Protein AF-A0A151TZS8-F1 (afdb_monomer)

Radius of gyration: 14.41 Å; Cα contacts (8 Å, |Δi|>4): 72; chains: 1; bounding box: 26×34×29 Å

Se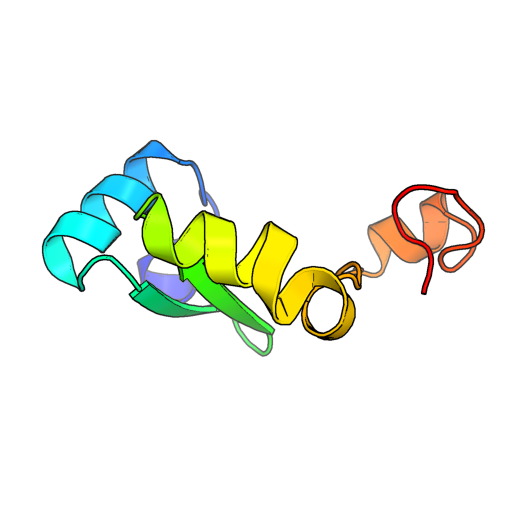condary structure (DSSP, 8-state):
-HHHH-S---HHHHHHHHHHH-SEEEEEETTEEEEEE-SHHHHHIIIIITTT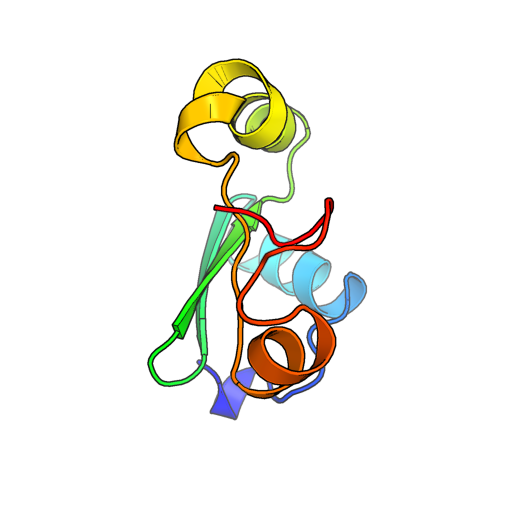TT------HHHHHHTTTTTSSSS--

pLDDT: mean 93.05, std 4.57, range [70.75, 97.94]

Organism: Cajanus cajan (NCBI:txid3821)

Structure (mmCIF, N/CA/C/O backbone):
data_AF-A0A151TZS8-F1
#
_entry.id   AF-A0A151TZS8-F1
#
loop_
_atom_site.group_PDB
_atom_site.id
_atom_site.type_symbol
_atom_site.label_atom_id
_atom_site.label_alt_id
_atom_site.label_comp_id
_atom_site.label_asym_id
_atom_site.label_entity_id
_atom_site.label_seq_id
_atom_site.pdbx_PDB_ins_code
_atom_site.Cartn_x
_atom_site.Cartn_y
_atom_site.Cartn_z
_atom_site.occupancy
_atom_site.B_iso_or_equiv
_atom_site.auth_seq_id
_atom_site.auth_comp_id
_atom_site.auth_asym_id
_atom_site.auth_atom_id
_atom_site.pdbx_PDB_model_num
ATOM 1 N N . ASN A 1 1 ? 4.927 -15.585 -3.229 1.00 78.19 1 ASN A N 1
ATOM 2 C CA . ASN A 1 1 ? 3.625 -14.886 -3.231 1.00 78.19 1 ASN A CA 1
ATOM 3 C C . ASN A 1 1 ? 3.349 -14.248 -4.583 1.00 78.19 1 ASN A C 1
ATOM 5 O O . ASN A 1 1 ? 2.282 -14.519 -5.100 1.00 78.19 1 ASN A O 1
ATOM 9 N N . TRP A 1 2 ? 4.291 -13.517 -5.207 1.00 83.31 2 TRP A N 1
ATOM 10 C CA . TRP A 1 2 ? 4.076 -12.937 -6.555 1.00 83.31 2 TRP A CA 1
ATOM 11 C C . TRP A 1 2 ? 3.430 -13.911 -7.553 1.00 83.31 2 TRP A C 1
ATOM 13 O O . TRP A 1 2 ? 2.319 -13.673 -7.998 1.00 83.31 2 TRP A O 1
ATOM 23 N N . HIS A 1 3 ? 4.063 -15.051 -7.843 1.00 86.81 3 HIS A N 1
ATOM 24 C CA . HIS A 1 3 ? 3.538 -16.030 -8.810 1.00 86.81 3 HIS A CA 1
ATOM 25 C C . HIS A 1 3 ? 2.150 -16.608 -8.460 1.00 86.81 3 HIS A C 1
ATOM 27 O O . HIS A 1 3 ? 1.507 -17.190 -9.322 1.00 86.81 3 HIS A O 1
ATOM 33 N N . GLN A 1 4 ? 1.699 -16.488 -7.205 1.00 87.69 4 GLN A N 1
ATOM 34 C CA . GLN A 1 4 ? 0.393 -16.983 -6.747 1.00 87.69 4 GLN A CA 1
ATOM 35 C C . GLN A 1 4 ? -0.709 -15.925 -6.873 1.00 87.69 4 GLN A C 1
ATOM 37 O O . GLN A 1 4 ? -1.867 -16.285 -7.044 1.00 87.69 4 GLN A O 1
ATOM 42 N N . VAL A 1 5 ? -0.356 -14.643 -6.737 1.00 86.12 5 VAL A N 1
ATOM 43 C CA . VAL A 1 5 ? -1.303 -13.513 -6.747 1.00 86.12 5 VAL A CA 1
ATOM 44 C C . VAL A 1 5 ? -1.336 -12.828 -8.120 1.00 86.12 5 VAL A C 1
ATOM 46 O O . VAL A 1 5 ? -2.347 -12.245 -8.492 1.00 86.12 5 VAL A O 1
ATOM 49 N N . GLY A 1 6 ? -0.260 -12.953 -8.901 1.00 88.31 6 GLY A N 1
ATOM 50 C CA . GLY A 1 6 ? -0.102 -12.290 -10.191 1.00 88.31 6 GLY A CA 1
ATOM 51 C C . GLY A 1 6 ? 0.190 -10.795 -10.056 1.00 88.31 6 GLY A C 1
ATOM 52 O O . GLY A 1 6 ? 0.534 -10.305 -8.978 1.00 88.31 6 GLY A O 1
ATOM 53 N N . ASP A 1 7 ? 0.060 -10.086 -11.176 1.00 86.38 7 ASP A N 1
ATOM 54 C CA . ASP A 1 7 ? 0.324 -8.643 -11.266 1.00 86.38 7 ASP A CA 1
ATOM 55 C C . ASP A 1 7 ? -0.913 -7.787 -10.934 1.00 86.38 7 ASP A C 1
ATOM 57 O O . ASP A 1 7 ? -0.788 -6.591 -10.666 1.00 86.38 7 ASP A O 1
ATOM 61 N N . ASP A 1 8 ? -2.111 -8.383 -10.931 1.00 85.25 8 ASP A N 1
ATOM 62 C CA . ASP A 1 8 ? -3.369 -7.674 -10.676 1.00 85.25 8 ASP A CA 1
ATOM 63 C C . ASP A 1 8 ? -3.654 -7.531 -9.172 1.00 85.25 8 ASP A C 1
ATOM 65 O O . ASP A 1 8 ? -4.316 -8.355 -8.530 1.00 85.25 8 ASP A O 1
ATOM 69 N N . PHE A 1 9 ? -3.145 -6.430 -8.622 1.00 85.25 9 PHE A N 1
ATOM 70 C CA . PHE A 1 9 ? -3.238 -6.053 -7.213 1.00 85.25 9 PHE A CA 1
ATOM 71 C C . PHE A 1 9 ? -4.409 -5.100 -6.918 1.00 85.25 9 PHE A C 1
ATOM 73 O O . PHE A 1 9 ? -4.269 -4.091 -6.223 1.00 85.25 9 PHE A O 1
ATOM 80 N N . ASN A 1 10 ? -5.581 -5.382 -7.485 1.00 92.44 10 ASN A N 1
ATOM 81 C CA . ASN A 1 10 ? -6.763 -4.552 -7.276 1.00 92.44 10 ASN A CA 1
ATOM 82 C C . ASN A 1 10 ? -7.392 -4.733 -5.874 1.00 92.44 10 ASN A C 1
ATOM 84 O O . ASN A 1 10 ? -7.217 -5.746 -5.194 1.00 92.44 10 ASN A O 1
ATOM 88 N N . HIS A 1 11 ? -8.195 -3.750 -5.456 1.00 94.38 11 HIS A N 1
ATOM 89 C CA . HIS A 1 11 ? -8.833 -3.729 -4.134 1.00 94.38 11 HIS A CA 1
ATOM 90 C C . HIS A 1 11 ? -9.785 -4.913 -3.878 1.00 94.38 11 HIS A C 1
ATOM 92 O O . HIS A 1 11 ? -9.969 -5.299 -2.724 1.00 94.38 11 HIS A O 1
ATOM 98 N N . ARG A 1 12 ? -10.387 -5.508 -4.918 1.00 94.94 12 ARG A N 1
ATOM 99 C CA . ARG A 1 12 ? -11.308 -6.650 -4.773 1.00 94.94 12 ARG A CA 1
ATOM 100 C C . ARG A 1 12 ? -10.543 -7.916 -4.401 1.00 94.94 12 ARG A C 1
ATOM 102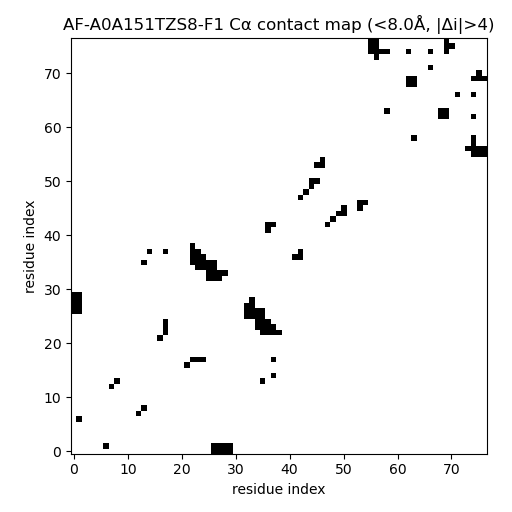 O O . ARG A 1 12 ? -10.865 -8.540 -3.395 1.00 94.94 12 ARG A O 1
ATOM 109 N N . ASN A 1 13 ? -9.473 -8.215 -5.138 1.00 93.56 13 ASN A N 1
ATOM 110 C CA . ASN A 1 13 ? -8.594 -9.353 -4.870 1.00 93.56 13 ASN A CA 1
ATOM 111 C C . ASN A 1 13 ? -7.982 -9.250 -3.464 1.00 93.56 13 ASN A C 1
ATOM 113 O O . ASN A 1 13 ? -7.948 -10.229 -2.722 1.00 93.56 13 ASN A O 1
ATOM 117 N N . LEU A 1 14 ? -7.546 -8.049 -3.066 1.00 94.88 14 LEU A N 1
ATOM 118 C CA . LEU A 1 14 ? -6.991 -7.813 -1.731 1.00 94.88 14 LEU A CA 1
ATOM 119 C C . LEU A 1 14 ? -8.026 -7.980 -0.618 1.00 94.88 14 LEU A C 1
ATOM 121 O O . LEU A 1 14 ? -7.696 -8.521 0.434 1.00 94.88 14 LEU A O 1
ATOM 125 N N . THR A 1 15 ? -9.275 -7.584 -0.861 1.00 95.81 15 THR A N 1
ATOM 126 C CA . THR A 1 15 ? -10.376 -7.797 0.087 1.00 95.81 15 THR A CA 1
ATOM 127 C C . THR A 1 15 ? -10.668 -9.288 0.266 1.00 95.81 15 THR A C 1
ATOM 129 O O . THR A 1 15 ? -10.890 -9.749 1.384 1.00 95.81 15 THR A O 1
ATOM 132 N N . ASP A 1 16 ? -10.631 -10.076 -0.809 1.00 94.88 16 ASP A N 1
ATOM 133 C CA . ASP A 1 16 ? -10.820 -11.527 -0.716 1.00 94.88 16 ASP A CA 1
ATOM 134 C C . ASP A 1 16 ? -9.648 -12.227 -0.009 1.00 94.88 16 ASP A C 1
ATOM 136 O O . ASP A 1 16 ? -9.859 -13.172 0.755 1.00 94.88 16 ASP A O 1
ATOM 140 N N . LEU A 1 17 ? -8.420 -11.727 -0.176 1.00 94.38 17 LEU A N 1
ATOM 141 C CA . LEU A 1 17 ? -7.268 -12.179 0.607 1.00 94.38 17 LEU A CA 1
ATOM 142 C C . LEU A 1 17 ? -7.389 -11.790 2.087 1.00 94.38 17 LEU A C 1
ATOM 144 O O . LEU A 1 17 ? -7.077 -12.619 2.941 1.00 94.38 17 LEU A O 1
ATOM 148 N N . ALA A 1 18 ? -7.903 -10.599 2.403 1.00 96.38 18 ALA A N 1
ATOM 149 C CA . ALA A 1 18 ? -8.152 -10.171 3.780 1.00 96.38 18 ALA A CA 1
ATOM 150 C C . ALA A 1 18 ? -9.151 -11.098 4.490 1.00 96.38 18 ALA A C 1
ATOM 152 O O . ALA A 1 18 ? -8.908 -11.533 5.612 1.00 96.38 18 ALA A O 1
ATOM 153 N N . LYS A 1 19 ? -10.216 -11.534 3.801 1.00 96.00 19 LYS A N 1
ATOM 154 C CA . LYS A 1 19 ? -11.155 -12.537 4.344 1.00 96.00 19 LYS A CA 1
ATOM 155 C C . LYS A 1 19 ? -10.480 -13.868 4.695 1.00 96.00 19 LYS A C 1
ATOM 157 O O . LYS A 1 19 ? -10.974 -14.591 5.554 1.00 96.00 19 LYS A O 1
ATOM 162 N N . LYS A 1 20 ? -9.383 -14.221 4.014 1.00 95.56 20 LYS A N 1
ATOM 163 C CA . LYS A 1 20 ? -8.660 -15.486 4.213 1.00 95.56 20 LYS A CA 1
ATOM 164 C C . LYS A 1 20 ? -7.539 -15.386 5.248 1.00 95.56 20 LYS A C 1
ATOM 166 O O . LYS A 1 20 ? -7.308 -16.350 5.973 1.00 95.56 20 LYS A O 1
ATOM 171 N N . PHE A 1 21 ? -6.816 -14.271 5.273 1.00 95.69 21 PHE A N 1
ATOM 172 C CA . PHE A 1 21 ? -5.595 -14.104 6.067 1.00 95.69 21 PHE A CA 1
ATOM 173 C C . PHE A 1 21 ? -5.750 -13.137 7.249 1.00 95.69 21 PHE A C 1
ATOM 175 O O . PHE A 1 21 ? -4.849 -13.064 8.079 1.00 95.69 21 PHE A O 1
ATOM 182 N N . GLY A 1 22 ? -6.891 -12.455 7.354 1.00 96.38 22 GLY A N 1
ATOM 183 C CA . GLY A 1 22 ? -7.183 -11.451 8.373 1.00 96.38 22 GLY A CA 1
ATOM 184 C C . GLY A 1 22 ? -6.981 -10.019 7.876 1.00 96.38 22 GLY A C 1
ATOM 185 O O . GLY A 1 22 ? -6.528 -9.775 6.756 1.00 96.38 22 GLY A O 1
ATOM 186 N N . ASP A 1 23 ? -7.303 -9.061 8.744 1.00 95.44 23 ASP A N 1
ATOM 187 C CA . ASP A 1 23 ? -7.319 -7.628 8.414 1.00 95.44 23 ASP A CA 1
ATOM 188 C C . ASP A 1 23 ? -5.925 -7.019 8.187 1.00 95.44 23 ASP A C 1
ATOM 190 O O . ASP A 1 23 ? -5.814 -5.887 7.711 1.00 95.44 23 ASP A O 1
ATOM 194 N N . ILE A 1 24 ? -4.862 -7.769 8.496 1.00 97.62 24 ILE A N 1
ATOM 195 C CA . ILE A 1 24 ? -3.471 -7.425 8.208 1.00 97.62 24 ILE A CA 1
ATOM 196 C C . ILE A 1 24 ? -2.708 -8.649 7.703 1.00 97.62 24 ILE A C 1
ATOM 198 O O . ILE A 1 24 ? -2.683 -9.695 8.350 1.00 97.62 24 ILE A O 1
ATOM 202 N N . PHE A 1 25 ? -2.051 -8.521 6.550 1.00 96.50 25 PHE A N 1
ATOM 203 C CA . PHE A 1 25 ? -1.221 -9.597 6.007 1.00 96.50 25 PHE A CA 1
ATOM 204 C C . PHE A 1 25 ? -0.078 -9.079 5.129 1.00 96.50 25 PHE A C 1
ATOM 206 O O . PHE A 1 25 ? -0.113 -7.967 4.598 1.00 96.50 25 PHE A O 1
ATOM 213 N N . LEU A 1 26 ? 0.954 -9.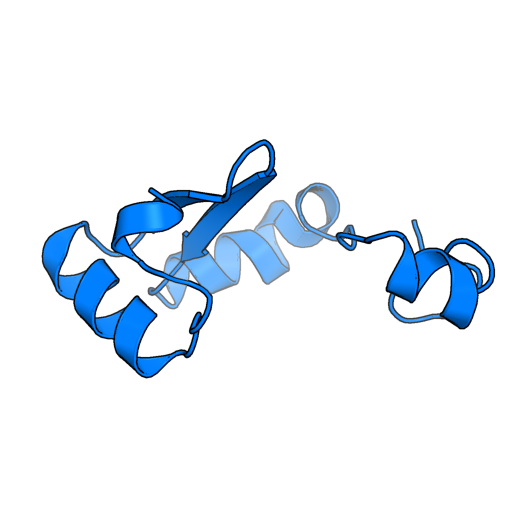915 4.975 1.00 96.06 26 LEU A N 1
ATOM 214 C CA . LEU A 1 26 ? 2.158 -9.625 4.198 1.00 96.06 26 LEU A CA 1
ATOM 215 C C . LEU A 1 26 ? 2.155 -10.380 2.864 1.00 96.06 26 LEU A C 1
ATOM 217 O O . LEU A 1 26 ? 2.068 -11.609 2.812 1.00 96.06 26 LEU A O 1
ATOM 221 N N . LEU A 1 27 ? 2.376 -9.647 1.778 1.00 94.38 27 LEU A N 1
ATOM 222 C CA . LEU A 1 27 ? 2.633 -10.181 0.451 1.00 94.38 27 LEU A CA 1
ATOM 223 C C . LEU A 1 27 ? 4.062 -9.871 0.009 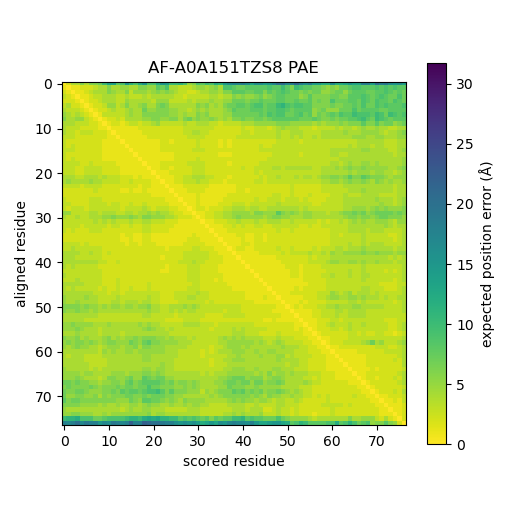1.00 94.38 27 LEU A C 1
ATOM 225 O O . LEU A 1 27 ? 4.502 -8.725 -0.047 1.00 94.38 27 LEU A O 1
ATOM 229 N N . ARG A 1 28 ? 4.796 -10.929 -0.346 1.00 93.25 28 ARG A N 1
ATOM 230 C CA . ARG A 1 28 ? 6.134 -10.816 -0.926 1.00 93.25 28 ARG A CA 1
ATOM 231 C C . ARG A 1 28 ? 6.067 -10.774 -2.453 1.00 93.25 28 ARG A C 1
ATOM 233 O O . ARG A 1 28 ? 5.949 -11.813 -3.120 1.00 93.25 28 ARG A O 1
ATOM 240 N N . MET A 1 29 ? 6.188 -9.564 -2.984 1.00 90.50 29 MET A N 1
ATOM 241 C CA . MET A 1 29 ? 6.284 -9.256 -4.405 1.00 90.50 29 MET A CA 1
ATOM 242 C C . MET A 1 29 ? 7.757 -9.287 -4.821 1.00 90.50 29 MET A C 1
ATOM 244 O O . MET A 1 29 ? 8.436 -8.269 -4.961 1.00 90.50 29 MET A O 1
ATOM 248 N N . GLY A 1 30 ? 8.259 -10.510 -5.035 1.00 89.12 30 GLY A N 1
ATOM 249 C CA . GLY A 1 30 ? 9.637 -10.753 -5.454 1.00 89.12 30 GLY A CA 1
ATOM 250 C C . GLY A 1 30 ? 10.585 -10.413 -4.308 1.00 89.12 30 GLY A C 1
ATOM 251 O O . GLY A 1 30 ? 10.620 -11.115 -3.295 1.00 89.12 30 GLY A O 1
ATOM 252 N N . GLN A 1 31 ? 11.327 -9.316 -4.449 1.00 90.06 31 GLN A N 1
ATOM 253 C CA . GLN A 1 31 ? 12.148 -8.759 -3.369 1.00 90.06 31 GLN A CA 1
ATOM 254 C C . GLN A 1 31 ? 11.426 -7.684 -2.543 1.00 90.06 31 GLN A C 1
ATOM 256 O O . GLN A 1 31 ? 11.914 -7.319 -1.479 1.00 90.06 31 GLN A O 1
ATOM 261 N N . ARG A 1 32 ? 10.272 -7.181 -3.001 1.00 90.94 32 ARG A N 1
ATOM 262 C CA . ARG A 1 32 ? 9.515 -6.136 -2.306 1.00 90.94 32 ARG A CA 1
ATOM 263 C C . ARG A 1 32 ? 8.504 -6.749 -1.343 1.00 90.94 32 ARG A C 1
ATOM 265 O O . ARG A 1 32 ? 7.784 -7.682 -1.695 1.00 90.94 32 ARG A O 1
ATOM 272 N N . ASN A 1 33 ? 8.429 -6.185 -0.147 1.00 94.38 33 ASN A N 1
ATOM 273 C CA . ASN A 1 33 ? 7.412 -6.518 0.840 1.00 94.38 33 ASN A CA 1
ATOM 274 C C . ASN A 1 33 ? 6.258 -5.521 0.724 1.00 94.38 33 ASN A C 1
ATOM 276 O O . ASN A 1 33 ? 6.493 -4.317 0.657 1.00 94.38 33 ASN A O 1
ATOM 280 N N . GLN A 1 34 ? 5.029 -6.026 0.694 1.00 93.62 34 GLN A N 1
ATOM 281 C CA . GLN A 1 34 ? 3.813 -5.222 0.708 1.00 93.62 34 GLN A CA 1
ATOM 282 C C . GLN A 1 34 ? 2.916 -5.707 1.837 1.00 93.62 34 GLN A C 1
ATOM 284 O O . GLN A 1 34 ? 2.549 -6.879 1.881 1.00 93.62 34 GLN A O 1
ATOM 289 N N . VAL A 1 35 ? 2.582 -4.807 2.754 1.00 96.38 35 VAL A N 1
ATOM 290 C CA . VAL A 1 35 ? 1.631 -5.078 3.831 1.00 96.38 35 VAL A CA 1
ATOM 291 C C . VAL A 1 35 ? 0.296 -4.472 3.434 1.00 96.38 35 VAL A C 1
ATOM 293 O O . VAL A 1 35 ? 0.241 -3.320 3.008 1.00 96.38 35 VAL A O 1
ATOM 296 N N . VAL A 1 36 ? -0.767 -5.260 3.552 1.00 96.31 36 VAL A N 1
ATOM 297 C CA . VAL A 1 36 ? -2.137 -4.826 3.280 1.00 96.31 36 VAL A CA 1
ATOM 298 C C . VAL A 1 36 ? -2.854 -4.672 4.613 1.00 96.31 36 VAL A C 1
ATOM 300 O O . VAL A 1 36 ? -2.802 -5.581 5.440 1.00 96.31 36 VAL A O 1
ATOM 303 N N . VAL A 1 37 ? -3.515 -3.531 4.805 1.00 97.56 37 VAL A N 1
ATOM 304 C CA . VAL A 1 37 ? -4.364 -3.232 5.966 1.00 97.56 37 VAL A CA 1
ATOM 305 C C . VAL A 1 37 ? -5.804 -3.051 5.497 1.00 97.56 37 VAL A C 1
ATOM 307 O O . VAL A 1 37 ? -6.045 -2.357 4.511 1.00 97.56 37 VAL A O 1
ATOM 310 N N . SER A 1 38 ? -6.751 -3.702 6.174 1.00 97.06 38 SER A N 1
ATOM 311 C CA . SER A 1 38 ? -8.156 -3.780 5.736 1.00 97.06 38 SER A CA 1
ATOM 312 C C . SER A 1 38 ? -9.175 -3.371 6.806 1.00 97.06 38 SER A C 1
ATOM 314 O O . SER A 1 38 ? -10.372 -3.495 6.562 1.00 97.06 38 SER A O 1
ATOM 316 N N . SER A 1 39 ? -8.734 -2.851 7.960 1.00 97.00 39 SER A N 1
ATOM 317 C CA . SER A 1 39 ? -9.624 -2.323 9.004 1.00 97.00 39 SER A CA 1
ATOM 318 C C . SER A 1 39 ? -9.466 -0.807 9.214 1.00 97.00 39 SER A C 1
ATOM 320 O O . SER A 1 39 ? -8.369 -0.266 9.020 1.00 97.00 39 SER A O 1
ATOM 322 N N . PRO A 1 40 ? -10.535 -0.096 9.629 1.00 97.31 40 PRO A N 1
ATOM 323 C CA . PRO A 1 40 ? -10.464 1.328 9.959 1.00 97.31 40 PRO A CA 1
ATOM 324 C C . PRO A 1 40 ? -9.468 1.643 11.081 1.00 97.31 40 PRO A C 1
ATOM 326 O O . PRO A 1 40 ? -8.794 2.674 11.046 1.00 97.31 40 PRO A O 1
ATOM 329 N N . GLU A 1 41 ? -9.354 0.758 12.070 1.00 97.44 41 GLU A N 1
ATOM 330 C CA . GLU A 1 41 ? -8.459 0.916 13.214 1.00 97.44 41 GLU A CA 1
ATOM 331 C C . GLU A 1 41 ? -6.996 0.882 12.762 1.00 97.44 41 GLU A C 1
ATOM 333 O O . GLU A 1 41 ? -6.223 1.773 13.118 1.00 97.44 41 GLU A O 1
ATOM 338 N N . LEU A 1 42 ? -6.639 -0.081 11.905 1.00 97.12 42 LEU A N 1
ATOM 339 C CA . LEU A 1 42 ? -5.297 -0.185 11.328 1.00 97.12 42 LEU A CA 1
ATOM 340 C C . LEU A 1 42 ? -5.005 0.972 10.369 1.00 97.12 42 LEU A C 1
ATOM 342 O O . LEU A 1 42 ? -3.901 1.512 10.369 1.00 97.12 42 LEU A O 1
ATOM 346 N N . ALA A 1 43 ? -5.992 1.405 9.580 1.00 97.19 43 ALA A N 1
ATOM 347 C CA . ALA A 1 43 ? -5.836 2.572 8.716 1.00 97.19 43 ALA A CA 1
ATOM 348 C C . ALA A 1 43 ? -5.532 3.840 9.533 1.00 97.19 43 ALA A C 1
ATOM 350 O O . ALA A 1 43 ? -4.648 4.613 9.163 1.00 97.19 43 ALA A O 1
ATOM 351 N N . LYS A 1 44 ? -6.208 4.037 10.673 1.00 97.94 44 LYS A N 1
ATOM 352 C CA . LYS A 1 44 ? -5.912 5.134 11.606 1.00 97.94 44 LYS A CA 1
ATOM 353 C C . LYS A 1 44 ? -4.511 5.005 12.198 1.00 97.94 44 LYS A C 1
ATOM 355 O O . LYS A 1 44 ? -3.818 6.011 12.342 1.00 97.94 44 LYS A O 1
ATOM 360 N N . GLU A 1 45 ? -4.088 3.795 12.538 1.00 97.56 45 GLU A N 1
ATOM 361 C CA . GLU A 1 45 ? -2.751 3.571 13.073 1.00 97.56 45 GLU A CA 1
ATOM 362 C C . GLU A 1 45 ? -1.664 3.964 12.067 1.00 97.56 45 GLU A C 1
ATOM 364 O O . GLU A 1 45 ? -0.767 4.726 12.418 1.00 97.56 45 GLU A O 1
ATOM 369 N N . VAL A 1 46 ? -1.797 3.545 10.807 1.00 97.31 46 VAL A N 1
ATOM 370 C CA . VAL A 1 46 ? -0.824 3.831 9.741 1.00 97.31 46 VAL A CA 1
ATOM 371 C C . VAL A 1 46 ? -0.848 5.299 9.312 1.00 97.31 46 VAL A C 1
ATOM 373 O O . VAL A 1 46 ? 0.202 5.909 9.143 1.00 97.31 46 VAL A O 1
ATOM 376 N N . LEU A 1 47 ? -2.035 5.882 9.123 1.00 96.56 47 LEU A N 1
ATOM 377 C CA . LEU A 1 47 ? -2.173 7.217 8.529 1.00 96.56 47 LEU A CA 1
ATOM 378 C C . LEU A 1 47 ? -2.113 8.357 9.550 1.00 96.56 47 LEU A C 1
ATOM 380 O O . LEU A 1 47 ? -1.820 9.487 9.170 1.00 96.56 47 LEU A O 1
ATOM 384 N N . HIS A 1 48 ? -2.420 8.088 10.821 1.00 96.12 48 HIS A N 1
ATOM 385 C CA . HIS A 1 48 ? -2.510 9.119 11.853 1.00 96.12 48 HIS A CA 1
ATOM 386 C C . HIS A 1 48 ? -1.571 8.839 13.027 1.00 96.12 48 HIS A C 1
ATOM 388 O O . HIS A 1 48 ? -0.665 9.628 13.276 1.00 96.12 48 HIS A O 1
ATOM 394 N N . THR A 1 49 ? -1.760 7.732 13.753 1.00 97.12 49 THR A N 1
ATOM 395 C CA . THR A 1 49 ? -0.997 7.458 14.988 1.00 97.12 49 THR A CA 1
ATOM 396 C C . THR A 1 49 ? 0.503 7.331 14.724 1.00 97.12 49 THR A C 1
ATOM 398 O O . THR A 1 49 ? 1.305 7.901 15.455 1.00 97.12 49 THR A O 1
ATOM 401 N N . GLN A 1 50 ? 0.870 6.616 13.663 1.00 96.44 50 GLN A N 1
ATOM 402 C CA . GLN A 1 50 ? 2.245 6.384 13.224 1.00 96.44 50 GLN A CA 1
ATOM 403 C C . GLN A 1 50 ? 2.505 7.041 11.85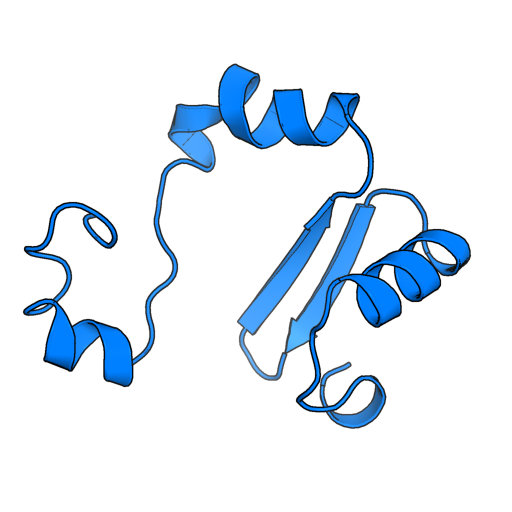6 1.00 96.44 50 GLN A C 1
ATOM 405 O O . GLN A 1 50 ? 3.316 6.563 11.065 1.00 96.44 50 GLN A O 1
ATOM 410 N N . GLY A 1 51 ? 1.819 8.154 11.566 1.00 94.31 51 GLY A N 1
ATOM 411 C CA . GLY A 1 51 ? 1.879 8.814 10.258 1.00 94.31 51 GLY A CA 1
ATOM 412 C C . GLY A 1 51 ? 3.269 9.332 9.872 1.00 94.31 51 GLY A C 1
ATOM 413 O O . GLY A 1 51 ? 3.554 9.454 8.687 1.00 94.31 51 GLY A O 1
ATOM 414 N N . VAL A 1 52 ? 4.149 9.599 10.845 1.00 94.94 52 VAL A N 1
ATOM 415 C CA . VAL A 1 52 ? 5.556 9.958 10.584 1.00 94.94 52 VAL A CA 1
ATOM 416 C C . VAL A 1 52 ? 6.358 8.726 10.155 1.00 94.94 52 VAL A C 1
ATOM 418 O O . VAL A 1 52 ? 7.048 8.771 9.142 1.00 94.94 52 VAL A O 1
ATOM 421 N N . GLU A 1 53 ? 6.203 7.606 10.862 1.00 95.44 53 GLU A N 1
ATOM 422 C CA . GLU A 1 53 ? 6.923 6.353 10.584 1.00 95.44 53 GLU A CA 1
ATOM 423 C C . GLU A 1 53 ? 6.523 5.745 9.228 1.00 95.44 53 GLU A C 1
ATOM 425 O O . GLU A 1 53 ? 7.365 5.253 8.477 1.00 95.44 53 GLU A O 1
ATOM 430 N N . PHE A 1 54 ? 5.236 5.830 8.873 1.00 95.38 54 PHE A N 1
ATOM 431 C CA . PHE A 1 54 ? 4.697 5.332 7.599 1.00 95.38 54 PHE A CA 1
ATOM 432 C C . PHE A 1 54 ? 4.468 6.432 6.550 1.00 95.38 54 PHE A C 1
ATOM 434 O O . PHE A 1 54 ? 3.867 6.180 5.503 1.00 95.38 54 PHE A O 1
ATOM 441 N N . GLY A 1 55 ? 4.945 7.654 6.802 1.00 92.75 55 GLY A N 1
ATOM 442 C CA . GLY A 1 55 ? 4.678 8.827 5.962 1.00 92.75 55 GLY A CA 1
ATOM 443 C C . GLY A 1 55 ? 5.417 8.837 4.624 1.00 92.75 55 GLY A C 1
ATOM 444 O O . GLY A 1 55 ? 5.007 9.547 3.704 1.00 92.75 55 GLY A O 1
ATOM 445 N N . SER A 1 56 ? 6.467 8.024 4.497 1.00 93.25 56 SER A N 1
ATOM 446 C CA . SER A 1 56 ? 7.310 7.952 3.301 1.00 93.25 56 SER A CA 1
ATOM 447 C C . SER A 1 56 ? 6.595 7.337 2.088 1.00 93.25 56 SER A C 1
ATOM 449 O O . SER A 1 56 ? 5.470 6.823 2.154 1.00 93.25 56 SER A O 1
ATOM 451 N N . ARG A 1 57 ? 7.233 7.435 0.917 1.00 93.62 57 ARG A N 1
ATOM 452 C CA . ARG A 1 57 ? 6.645 7.031 -0.367 1.00 93.62 57 ARG A CA 1
ATOM 453 C C . ARG A 1 57 ? 7.532 6.027 -1.080 1.00 93.62 57 ARG A C 1
ATOM 455 O O . ARG A 1 57 ? 8.709 6.262 -1.351 1.00 93.62 57 ARG A O 1
ATOM 462 N N . THR A 1 58 ? 6.946 4.878 -1.409 1.00 91.62 58 THR A N 1
ATOM 463 C CA . THR A 1 58 ? 7.661 3.833 -2.145 1.00 91.62 58 THR A CA 1
ATOM 464 C C . THR A 1 58 ? 7.859 4.267 -3.589 1.00 91.62 58 THR A C 1
ATOM 466 O O . THR A 1 58 ? 6.900 4.614 -4.275 1.00 91.62 58 THR A O 1
ATOM 469 N N . ARG A 1 59 ? 9.095 4.174 -4.080 1.00 91.19 59 ARG A N 1
ATOM 470 C CA . ARG A 1 59 ? 9.438 4.483 -5.470 1.00 91.19 59 ARG A CA 1
ATOM 471 C C . ARG A 1 59 ? 9.898 3.245 -6.234 1.00 91.19 59 ARG A C 1
ATOM 473 O O . ARG A 1 59 ? 10.301 2.212 -5.681 1.00 91.19 59 ARG A O 1
ATOM 480 N N . ASN A 1 60 ? 9.795 3.320 -7.550 1.00 91.25 60 ASN A N 1
ATOM 481 C CA . ASN A 1 60 ? 10.438 2.400 -8.480 1.00 91.25 60 ASN A CA 1
ATOM 482 C C . ASN A 1 60 ? 11.224 3.224 -9.511 1.00 91.25 60 ASN A C 1
ATOM 484 O O . ASN A 1 60 ? 11.155 4.451 -9.506 1.00 91.25 60 ASN A O 1
ATOM 488 N N . VAL A 1 61 ? 11.981 2.554 -10.381 1.00 93.12 61 VAL A N 1
ATOM 489 C CA . VAL A 1 61 ? 12.827 3.236 -11.377 1.00 93.12 61 VAL A CA 1
ATOM 490 C C . VAL A 1 61 ? 12.002 4.161 -12.276 1.00 93.12 61 VAL A C 1
ATOM 492 O O . VAL A 1 61 ? 12.444 5.256 -12.597 1.00 93.12 61 VAL A O 1
ATOM 495 N N . VAL A 1 62 ? 10.775 3.758 -12.614 1.00 94.06 62 VAL A N 1
ATOM 496 C CA . VAL A 1 62 ? 9.855 4.560 -13.428 1.00 94.06 62 VAL A CA 1
ATOM 497 C C . VAL A 1 62 ? 9.503 5.872 -12.718 1.00 94.06 62 VAL A C 1
ATOM 499 O O . VAL A 1 62 ? 9.660 6.940 -13.301 1.00 94.06 62 VAL A O 1
ATOM 502 N N . PHE A 1 63 ? 9.104 5.817 -11.445 1.00 92.62 63 PHE A N 1
ATOM 503 C CA . PHE A 1 63 ? 8.802 7.021 -10.668 1.00 92.62 63 PHE A CA 1
ATOM 504 C C . PHE A 1 63 ? 10.036 7.889 -10.425 1.00 92.62 63 PHE A C 1
ATOM 506 O O . PHE A 1 63 ? 9.915 9.100 -10.522 1.00 92.62 63 PHE A O 1
ATOM 513 N N . ASN A 1 64 ? 11.222 7.311 -10.212 1.00 91.06 64 ASN A N 1
ATOM 514 C CA . ASN A 1 64 ? 12.449 8.105 -10.075 1.00 91.06 64 ASN A CA 1
ATOM 515 C C . ASN A 1 64 ? 12.724 8.969 -11.314 1.00 91.06 64 ASN A C 1
ATOM 517 O O . ASN A 1 64 ? 13.146 10.112 -11.170 1.00 91.06 64 ASN A O 1
ATOM 521 N N . ILE A 1 65 ? 12.462 8.443 -12.515 1.00 94.38 65 ILE A N 1
ATOM 522 C CA . ILE A 1 65 ? 12.635 9.194 -13.764 1.00 94.38 65 ILE A CA 1
ATOM 523 C C . ILE A 1 65 ? 11.611 10.331 -13.852 1.00 94.38 65 ILE A C 1
ATOM 525 O O . ILE A 1 65 ? 11.980 11.465 -14.143 1.00 94.38 65 ILE A O 1
ATOM 529 N N . PHE A 1 66 ? 10.334 10.048 -13.582 1.00 94.81 66 PHE A N 1
ATOM 530 C CA . PHE A 1 66 ? 9.274 11.053 -13.713 1.00 94.81 66 PHE A CA 1
ATOM 531 C C . PHE A 1 66 ? 9.315 12.145 -12.645 1.00 94.81 66 PHE A C 1
ATOM 533 O O . PHE A 1 66 ? 8.875 13.260 -12.911 1.00 94.81 66 PHE A O 1
ATOM 540 N N . TH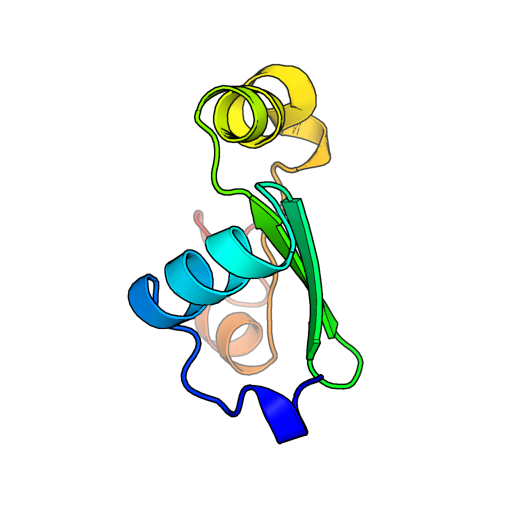R A 1 67 ? 9.825 11.844 -11.451 1.00 93.75 67 THR A N 1
ATOM 541 C CA . THR A 1 67 ? 9.821 12.786 -10.326 1.00 93.75 67 THR A CA 1
ATOM 542 C C . THR A 1 67 ? 11.173 13.431 -10.050 1.00 93.75 67 THR A C 1
ATOM 544 O O . THR A 1 67 ? 11.311 14.132 -9.050 1.00 93.75 67 THR A O 1
ATOM 547 N N . GLY A 1 68 ? 12.180 13.193 -10.897 1.00 92.81 68 GLY A N 1
ATOM 548 C CA . GLY A 1 68 ? 13.531 13.714 -10.677 1.00 92.81 68 GLY A CA 1
ATOM 549 C C . GLY A 1 68 ? 14.119 13.221 -9.356 1.00 92.81 68 GLY A C 1
ATOM 550 O O . GLY A 1 68 ? 14.594 14.013 -8.555 1.00 92.81 68 GLY A O 1
ATOM 551 N N . GLU A 1 69 ? 14.020 11.916 -9.101 1.00 91.56 69 GLU A N 1
ATOM 552 C CA . GLU A 1 69 ? 14.426 11.288 -7.839 1.00 91.56 69 GLU A CA 1
ATOM 553 C C . GLU A 1 69 ? 13.657 11.801 -6.606 1.00 91.56 69 GLU A C 1
ATOM 555 O O . GLU A 1 69 ? 14.204 11.870 -5.504 1.00 91.56 69 GLU A O 1
ATOM 560 N N . GLY A 1 70 ? 12.350 12.053 -6.748 1.00 90.12 70 GLY A N 1
ATOM 561 C CA . GLY A 1 70 ? 11.469 12.460 -5.642 1.00 90.12 70 GLY A CA 1
ATOM 562 C C . GLY A 1 70 ? 11.565 13.943 -5.289 1.00 90.12 70 GLY A C 1
ATOM 563 O O . GLY A 1 70 ? 11.393 14.311 -4.135 1.00 90.12 70 GLY A O 1
ATOM 564 N N . GLN A 1 71 ?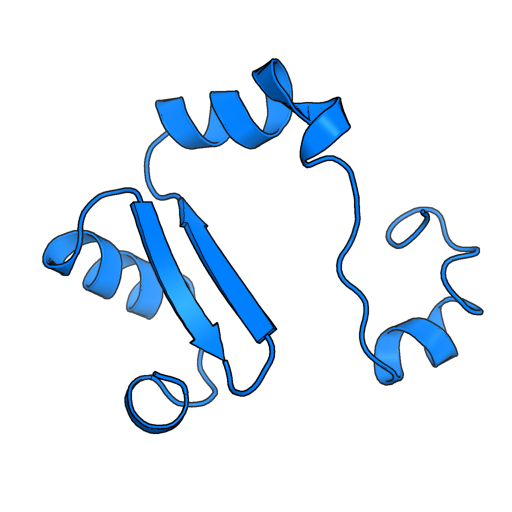 11.864 14.799 -6.264 1.00 93.31 71 GLN A N 1
ATOM 565 C CA . GLN A 1 71 ? 11.813 16.257 -6.100 1.00 93.31 71 GLN A CA 1
ATOM 566 C C . GLN A 1 71 ? 10.391 16.819 -6.264 1.00 93.31 71 GLN A C 1
ATOM 568 O O . GLN A 1 71 ? 10.170 18.021 -6.119 1.00 93.31 71 GLN A O 1
ATOM 573 N N . ASP A 1 72 ? 9.422 15.961 -6.581 1.00 93.50 72 ASP A N 1
ATOM 574 C CA . ASP A 1 72 ? 8.010 16.308 -6.606 1.00 93.50 72 ASP A CA 1
ATOM 575 C C . ASP A 1 72 ? 7.414 16.368 -5.188 1.00 93.50 72 ASP A C 1
ATOM 577 O O . ASP A 1 72 ? 8.052 16.026 -4.200 1.00 93.50 72 ASP A O 1
ATOM 581 N N . MET A 1 73 ? 6.155 16.793 -5.070 1.00 94.19 73 MET A N 1
ATOM 582 C CA . MET A 1 73 ? 5.473 16.877 -3.773 1.00 94.19 73 MET A CA 1
ATOM 583 C C . MET A 1 73 ? 4.962 15.517 -3.271 1.00 94.19 73 MET A C 1
ATOM 585 O O . MET A 1 73 ? 4.821 15.321 -2.067 1.00 94.19 73 MET A O 1
ATOM 589 N N . VAL A 1 74 ? 4.634 14.587 -4.175 1.00 93.88 74 VAL A N 1
ATOM 590 C CA . VAL A 1 74 ? 3.902 13.358 -3.837 1.00 93.88 74 VAL A CA 1
ATOM 591 C C . VAL A 1 74 ? 4.839 12.202 -3.515 1.00 93.88 74 VAL A C 1
ATOM 593 O O . VAL A 1 74 ? 4.507 11.426 -2.625 1.00 93.88 74 VAL A O 1
ATOM 596 N N . PHE A 1 75 ? 5.979 12.073 -4.200 1.00 92.75 75 PHE A N 1
ATOM 597 C CA . PHE A 1 75 ? 6.974 11.012 -3.993 1.00 92.75 75 PHE A CA 1
ATOM 598 C C . PHE A 1 75 ? 8.286 11.525 -3.380 1.00 92.75 75 PHE A C 1
ATOM 600 O O . PHE A 1 75 ? 9.342 10.913 -3.577 1.00 92.75 75 PHE A O 1
ATOM 607 N N . THR A 1 76 ? 8.208 12.618 -2.619 1.00 87.50 76 THR A N 1
ATOM 608 C CA . THR A 1 76 ? 9.328 13.127 -1.822 1.00 87.50 76 THR A CA 1
ATOM 609 C C . THR A 1 76 ? 9.728 12.175 -0.692 1.00 87.50 76 THR A C 1
ATOM 611 O O . THR A 1 76 ? 8.980 11.253 -0.341 1.00 87.50 76 THR A O 1
ATOM 614 N N . ILE A 1 77 ? 10.945 12.373 -0.183 1.00 70.75 77 ILE A N 1
ATOM 615 C CA . ILE A 1 77 ? 11.532 11.619 0.936 1.00 70.75 77 ILE A CA 1
ATOM 616 C C . ILE A 1 77 ? 10.990 12.146 2.261 1.00 70.75 77 ILE A C 1
ATOM 618 O O . ILE A 1 77 ? 11.009 13.381 2.452 1.00 70.75 77 ILE A O 1
#

Solvent-accessible 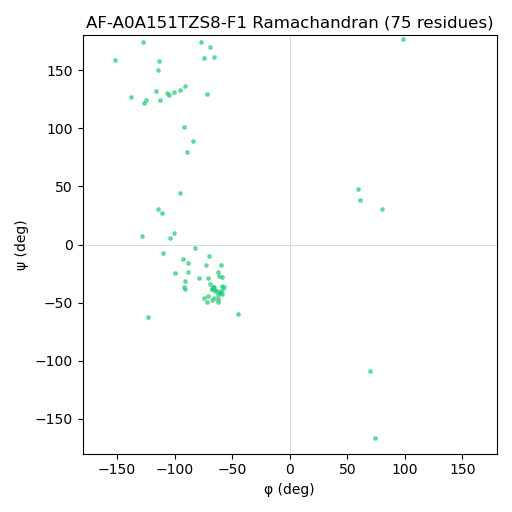surface area (backbone atoms only — not comparable to full-atom values): 4712 Å² total; per-residue (Å²): 89,34,91,80,62,57,86,71,82,47,72,66,61,51,49,58,47,30,76,74,65,40,55,58,47,80,44,41,51,79,91,44,81,43,77,50,74,72,41,73,69,54,48,43,39,46,66,58,78,38,24,76,83,58,57,63,50,91,76,51,76,69,51,33,66,78,29,66,71,26,73,43,88,82,52,27,124

Mean predicted aligned error: 3.62 Å

Sequence (77 aa):
NWHQVGDDFNHRNLTDLAKKFGDIFLLRMGQRNQVVVSSPELAKEVLHTQGVEFGSRTRNVVFNIFTGEGQDMVFTI

Foldseek 3Di:
DCVVLDPPPDPVSVVVVCVVPNQWDWDDNPPDIDIHGRDPVVVCCQCPVCCVVNVAADDDPVVCVVCVNQVDPPHHD

Nearest PDB structures (foldseek):
  4r21-assembly2_B  TM=9.007E-01  e=4.883E-04  Danio rerio
  4nky-assembly3_C  TM=9.106E-01  e=6.449E-04  Homo sapiens
  4nkw-assembly4_D  TM=9.134E-01  e=1.049E-03  Homo sapiens
  3ruk-assembly3_C  TM=9.090E-01  e=9.129E-04  Homo sapiens
  5irq-assembly1_A  TM=9.355E-01  e=1.385E-03  Homo sapiens

InterPro domains:
  IPR001128 Cytochrome P450 [PF00067] (1-75)
  IPR002401 Cytochrome P450, E-class, group I [PR00463] (18-37)
  IPR002401 Cytochrome P450, E-class, group I [PR00463] (42-63)
  IPR036396 Cytochrome P450 superfamily [G3DSA:1.10.630.10] (1-77)
  IPR036396 Cytochrome P450 superfamily [SSF48264] (1-76)